Protein AF-A0ABC9SQJ8-F1 (afdb_monomer_lite)

pLDDT: mean 88.91, std 9.29, range [56.34, 96.69]

Organism: NCBI:txid718222

Structure (mmCIF, N/CA/C/O backbone):
data_AF-A0ABC9SQJ8-F1
#
_entry.id   AF-A0ABC9SQJ8-F1
#
loop_
_atom_site.group_PDB
_atom_site.id
_atom_site.type_symbol
_atom_site.label_atom_id
_atom_site.label_alt_id
_atom_site.label_comp_id
_atom_site.label_asym_id
_atom_site.label_entity_id
_atom_site.label_seq_id
_atom_site.pdbx_PDB_ins_code
_atom_site.Cartn_x
_atom_site.Cartn_y
_atom_site.Cartn_z
_atom_site.occupancy
_atom_site.B_iso_or_equiv
_atom_site.auth_seq_id
_atom_site.auth_comp_id
_atom_site.auth_asym_id
_atom_site.auth_atom_id
_atom_site.pdbx_PDB_model_num
ATOM 1 N N . MET A 1 1 ? -26.117 7.576 14.379 1.00 56.34 1 MET A N 1
ATOM 2 C CA . MET A 1 1 ? -24.847 7.991 13.749 1.00 56.34 1 MET A CA 1
ATOM 3 C C . MET A 1 1 ? -24.080 8.801 14.784 1.00 56.34 1 MET A C 1
ATOM 5 O O . MET A 1 1 ? -24.616 9.795 15.253 1.00 56.34 1 MET A O 1
ATOM 9 N N . THR A 1 2 ? -22.917 8.343 15.243 1.00 75.25 2 THR A N 1
ATOM 10 C CA . THR A 1 2 ? -22.109 9.086 16.229 1.00 75.25 2 THR A CA 1
ATOM 11 C C . THR A 1 2 ? -21.369 10.244 15.550 1.00 75.25 2 THR A C 1
ATOM 13 O O . THR A 1 2 ? -21.151 10.219 14.339 1.00 75.25 2 THR A O 1
ATOM 16 N N . ILE A 1 3 ? -20.945 11.259 16.313 1.00 72.06 3 ILE A N 1
ATOM 17 C CA . ILE A 1 3 ? -20.170 12.405 15.787 1.00 72.06 3 ILE A CA 1
ATOM 18 C C . ILE A 1 3 ? -18.918 11.924 15.027 1.00 72.06 3 ILE A C 1
ATOM 20 O O . ILE A 1 3 ? -18.595 12.444 13.960 1.00 72.06 3 ILE A O 1
ATOM 24 N N . GLY A 1 4 ? -18.266 10.863 15.519 1.00 66.56 4 GLY A N 1
ATOM 25 C CA . GLY A 1 4 ? -17.131 10.227 14.844 1.00 66.56 4 GLY A CA 1
ATOM 26 C C . GLY A 1 4 ? -17.480 9.632 13.474 1.00 66.56 4 GLY A C 1
ATOM 27 O O . GLY A 1 4 ? -16.707 9.784 12.531 1.00 66.56 4 GLY A O 1
ATOM 28 N N . GLN A 1 5 ? -18.662 9.027 13.324 1.00 63.41 5 GLN A N 1
ATOM 29 C CA . GLN A 1 5 ? -19.139 8.497 12.039 1.00 63.41 5 GLN A CA 1
ATOM 30 C C . GLN A 1 5 ? -19.461 9.619 11.039 1.00 63.41 5 GLN A C 1
ATOM 32 O O . GLN A 1 5 ? -19.194 9.474 9.846 1.00 63.41 5 GLN A O 1
ATOM 37 N N . LEU A 1 6 ? -19.977 10.758 11.516 1.00 65.69 6 LEU A N 1
ATOM 38 C CA . LEU A 1 6 ? -20.273 11.922 10.676 1.00 65.69 6 LEU A CA 1
ATOM 39 C C . LEU A 1 6 ? -18.986 12.561 10.122 1.00 65.69 6 LEU A C 1
ATOM 41 O O . LEU A 1 6 ? -18.897 12.862 8.935 1.00 65.69 6 LEU A O 1
ATOM 45 N N . LEU A 1 7 ? -17.952 12.699 10.957 1.00 66.12 7 LEU A N 1
ATOM 46 C CA . LEU A 1 7 ? -16.637 13.196 10.531 1.00 66.12 7 LEU A CA 1
ATOM 47 C C . LEU A 1 7 ? -15.931 12.214 9.582 1.00 66.12 7 LEU A C 1
ATOM 49 O O . LEU A 1 7 ? -15.318 12.625 8.594 1.00 66.12 7 LEU A O 1
ATOM 53 N N . ALA A 1 8 ? -16.062 10.908 9.830 1.00 62.94 8 ALA A N 1
ATOM 54 C CA . ALA A 1 8 ? -15.552 9.877 8.931 1.00 62.94 8 ALA A CA 1
ATOM 55 C C . ALA A 1 8 ? -16.243 9.903 7.556 1.00 62.94 8 ALA A C 1
ATOM 57 O O . ALA A 1 8 ? -15.614 9.574 6.547 1.00 62.94 8 ALA A O 1
ATOM 58 N N . HIS A 1 9 ? -17.502 10.347 7.469 1.00 69.62 9 HIS A N 1
ATOM 59 C CA . HIS A 1 9 ? -18.215 10.464 6.196 1.00 69.62 9 HIS A CA 1
ATOM 60 C C . HIS A 1 9 ? -17.482 11.388 5.209 1.00 69.62 9 HIS A C 1
ATOM 62 O O . HIS A 1 9 ? -17.273 11.005 4.057 1.00 69.62 9 HIS A O 1
ATOM 68 N N . PHE A 1 10 ? -16.967 12.525 5.682 1.00 78.00 10 PHE A N 1
ATOM 69 C CA . PHE A 1 10 ? -16.217 13.485 4.860 1.00 78.00 10 PHE A CA 1
ATOM 70 C C . PHE A 1 10 ? -14.729 13.153 4.707 1.00 78.00 10 PHE A C 1
ATOM 72 O O . PHE A 1 10 ? -14.056 13.679 3.817 1.00 78.00 10 PHE A O 1
ATOM 79 N N . LYS A 1 11 ? -14.192 12.264 5.549 1.00 81.06 11 LYS A N 1
ATOM 80 C CA . LYS A 1 11 ? -12.792 11.851 5.457 1.00 81.06 11 LYS A CA 1
ATOM 81 C C . LYS A 1 11 ? -12.547 11.079 4.158 1.00 81.06 11 LYS A C 1
ATOM 83 O O . LYS A 1 11 ? -13.373 10.277 3.711 1.00 81.06 11 LYS A O 1
ATOM 88 N N . ARG A 1 12 ? -11.392 11.312 3.534 1.00 86.81 12 ARG A N 1
ATOM 89 C CA . ARG A 1 12 ? -10.935 10.511 2.391 1.00 86.81 12 ARG A CA 1
ATOM 90 C C . ARG A 1 12 ? -10.252 9.245 2.893 1.00 86.81 12 ARG A C 1
ATOM 92 O O . ARG A 1 12 ? -9.467 9.310 3.834 1.00 86.81 12 ARG A O 1
ATOM 99 N N . LYS A 1 13 ? -10.510 8.126 2.215 1.00 92.81 13 LYS A N 1
ATOM 100 C CA . LYS A 1 13 ? -9.838 6.844 2.466 1.00 92.81 13 LYS A CA 1
ATOM 101 C C . LYS A 1 13 ? -8.306 6.986 2.391 1.00 92.81 13 LYS A C 1
ATOM 103 O O . LYS A 1 13 ? -7.834 7.788 1.567 1.00 92.81 13 LYS A O 1
ATOM 108 N N . PRO A 1 14 ? -7.527 6.249 3.203 1.00 93.38 14 PRO A N 1
ATOM 109 C CA . PRO A 1 14 ? -6.069 6.317 3.183 1.00 93.38 14 PRO A CA 1
ATOM 110 C C . PRO A 1 14 ? -5.520 5.918 1.817 1.00 93.38 14 PRO A C 1
ATOM 112 O O . PRO A 1 14 ? -5.975 4.953 1.215 1.00 93.38 14 PRO A O 1
ATOM 115 N N . HIS A 1 15 ? -4.546 6.666 1.314 1.00 95.44 15 HIS A N 1
ATOM 116 C CA . HIS A 1 15 ? -3.929 6.380 0.024 1.00 95.44 15 HIS A CA 1
ATOM 117 C C . HIS A 1 15 ? -2.744 5.431 0.204 1.00 95.44 15 HIS A C 1
ATOM 119 O O . HIS A 1 15 ? -1.867 5.741 1.010 1.00 95.44 15 HIS A O 1
ATOM 125 N N . VAL A 1 16 ? -2.652 4.361 -0.594 1.00 94.12 16 VAL A N 1
ATOM 126 C CA . VAL A 1 16 ? -1.603 3.321 -0.476 1.00 94.12 16 VAL A CA 1
ATOM 127 C C . VAL A 1 16 ? -0.200 3.923 -0.407 1.00 94.12 16 VAL A C 1
ATOM 129 O O . VAL A 1 16 ? 0.515 3.694 0.560 1.00 94.12 16 VAL A O 1
ATOM 132 N N . ARG A 1 17 ? 0.164 4.798 -1.355 1.00 94.19 17 ARG A N 1
ATOM 133 C CA . ARG A 1 17 ? 1.451 5.521 -1.327 1.00 94.19 17 ARG A CA 1
ATOM 134 C C . ARG A 1 17 ? 1.750 6.231 -0.004 1.00 94.19 17 ARG A C 1
ATOM 136 O O . ARG A 1 17 ? 2.879 6.180 0.465 1.00 94.19 17 ARG A O 1
ATOM 143 N N . ASN A 1 18 ? 0.777 6.948 0.564 1.00 93.06 18 ASN A N 1
ATOM 144 C CA . ASN A 1 18 ? 1.012 7.675 1.813 1.00 93.06 18 ASN A CA 1
ATOM 145 C C . ASN A 1 18 ? 1.232 6.681 2.955 1.00 93.06 18 ASN A C 1
ATOM 147 O O . ASN A 1 18 ? 2.168 6.838 3.723 1.00 93.06 18 ASN A O 1
ATOM 151 N N . VAL A 1 19 ? 0.444 5.607 2.985 1.00 92.69 19 VAL A N 1
ATOM 152 C CA . VAL A 1 19 ? 0.602 4.553 3.982 1.00 92.69 19 VAL A CA 1
ATOM 153 C C . VAL A 1 19 ? 1.964 3.853 3.864 1.00 92.69 19 VAL A C 1
ATOM 155 O O . VAL A 1 19 ? 2.631 3.648 4.873 1.00 92.69 19 VAL A O 1
ATOM 158 N N . LEU A 1 20 ? 2.436 3.564 2.649 1.00 91.31 20 LEU A N 1
ATOM 159 C CA . LEU A 1 20 ? 3.784 3.034 2.411 1.00 91.31 20 LEU A CA 1
ATOM 160 C C . LEU A 1 20 ? 4.879 4.016 2.855 1.00 91.31 20 LEU A C 1
ATOM 162 O O . LEU A 1 20 ? 5.832 3.607 3.518 1.00 91.31 20 LEU A O 1
ATOM 166 N N . LYS A 1 21 ? 4.720 5.307 2.537 1.00 90.50 21 LYS A N 1
ATOM 167 C CA . LYS A 1 21 ? 5.657 6.375 2.915 1.00 90.50 21 LYS A CA 1
ATOM 168 C C . LYS A 1 21 ? 5.792 6.526 4.428 1.00 90.50 21 LYS A C 1
ATOM 170 O O . LYS A 1 21 ? 6.902 6.758 4.903 1.00 90.50 21 LYS A O 1
ATOM 175 N N . ASP A 1 22 ? 4.684 6.400 5.149 1.00 86.38 22 ASP A N 1
ATOM 176 C CA . ASP A 1 22 ? 4.640 6.578 6.599 1.00 86.38 22 ASP A CA 1
ATOM 177 C C . ASP A 1 22 ? 5.227 5.371 7.348 1.00 86.38 22 ASP A C 1
ATOM 179 O O . ASP A 1 22 ? 5.732 5.533 8.454 1.00 86.38 22 ASP A O 1
ATOM 183 N N . ASN A 1 23 ? 5.197 4.173 6.747 1.00 78.56 23 ASN A N 1
ATOM 184 C CA . ASN A 1 23 ? 5.584 2.937 7.431 1.00 78.56 23 ASN A CA 1
ATOM 185 C C . ASN A 1 23 ? 6.949 2.371 7.018 1.00 78.56 23 ASN A C 1
ATOM 187 O O . ASN A 1 23 ? 7.572 1.706 7.841 1.00 78.56 23 ASN A O 1
ATOM 191 N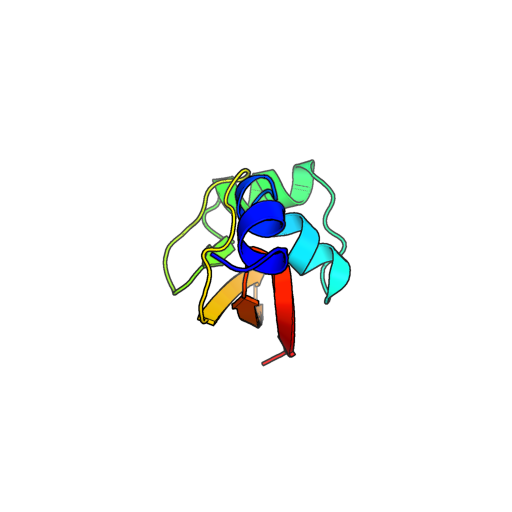 N . TYR A 1 24 ? 7.432 2.584 5.782 1.00 72.94 24 TYR A N 1
ATOM 192 C CA . TYR A 1 24 ? 8.712 1.974 5.375 1.00 72.94 24 TYR A CA 1
ATOM 193 C C . TYR A 1 24 ? 9.343 2.513 4.083 1.00 72.94 24 TYR A C 1
ATOM 195 O O . TYR A 1 24 ? 10.555 2.704 4.000 1.00 72.94 24 TYR A O 1
ATOM 203 N N . LEU A 1 25 ? 8.535 2.755 3.051 1.00 77.88 25 LEU A N 1
ATOM 204 C CA . LEU A 1 25 ? 8.995 3.004 1.684 1.00 77.88 25 LEU A CA 1
ATOM 205 C C . LEU A 1 25 ? 8.731 4.458 1.303 1.00 77.88 25 LEU A C 1
ATOM 207 O O . LEU A 1 25 ? 7.647 4.814 0.838 1.00 77.88 25 LEU A O 1
ATOM 211 N N . LYS A 1 26 ? 9.745 5.314 1.481 1.00 83.75 26 LYS A N 1
ATOM 212 C CA . LYS A 1 26 ? 9.714 6.719 1.041 1.00 83.75 26 LYS A CA 1
ATOM 213 C C . LYS A 1 26 ? 9.839 6.819 -0.481 1.00 83.75 26 LYS A C 1
ATOM 215 O O . LYS A 1 26 ? 10.845 7.283 -1.000 1.00 83.75 26 LYS A O 1
ATOM 220 N N . LEU A 1 27 ? 8.793 6.396 -1.179 1.00 84.75 27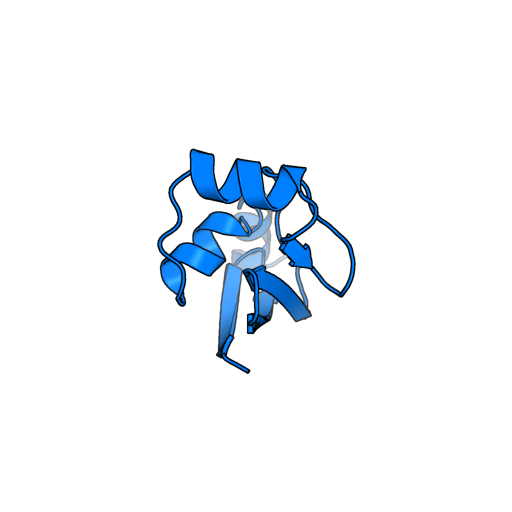 LEU A N 1
ATOM 221 C CA . LEU A 1 27 ? 8.678 6.507 -2.626 1.00 84.75 27 LEU A CA 1
ATOM 222 C C . LEU A 1 27 ? 8.219 7.912 -3.015 1.00 84.75 27 LEU A C 1
ATOM 224 O O . LEU A 1 27 ? 7.283 8.480 -2.436 1.00 84.75 27 LEU A O 1
ATOM 228 N N . THR A 1 28 ? 8.843 8.464 -4.046 1.00 90.88 28 THR A N 1
ATOM 229 C CA . THR A 1 28 ? 8.315 9.628 -4.752 1.00 90.88 28 THR A CA 1
ATOM 230 C C . THR A 1 28 ? 7.008 9.270 -5.463 1.00 90.88 28 THR A C 1
ATOM 232 O O . THR A 1 28 ? 6.659 8.106 -5.673 1.00 90.88 28 THR A O 1
ATOM 235 N N . LYS A 1 29 ? 6.245 10.293 -5.870 1.00 91.12 29 LYS A N 1
ATOM 236 C CA . LYS A 1 29 ? 5.010 10.082 -6.640 1.00 91.12 29 LYS A CA 1
ATOM 237 C C . LYS A 1 29 ? 5.279 9.361 -7.969 1.00 91.12 29 LYS A C 1
ATOM 239 O O . LYS A 1 29 ? 4.441 8.564 -8.373 1.00 91.12 29 LYS A O 1
ATOM 244 N N . ALA A 1 30 ? 6.410 9.649 -8.615 1.00 92.75 30 ALA A N 1
ATOM 245 C CA . ALA A 1 30 ? 6.789 9.044 -9.888 1.00 92.75 30 ALA A CA 1
ATOM 246 C C . ALA A 1 30 ? 7.200 7.576 -9.715 1.00 92.75 30 ALA A C 1
ATOM 248 O O . ALA A 1 30 ? 6.691 6.722 -10.427 1.00 92.75 30 ALA A O 1
ATOM 249 N N . GLU A 1 31 ? 8.038 7.266 -8.721 1.00 91.62 31 GLU A N 1
ATOM 250 C CA . GLU A 1 31 ? 8.447 5.882 -8.441 1.00 91.62 31 GLU A CA 1
ATOM 251 C C . GLU A 1 31 ? 7.252 4.999 -8.084 1.00 91.62 31 GLU A C 1
ATOM 253 O O . GLU A 1 31 ? 7.122 3.898 -8.606 1.00 91.62 31 GLU A O 1
ATOM 258 N N . TYR A 1 32 ? 6.342 5.500 -7.243 1.00 93.06 32 TYR A N 1
ATOM 259 C CA . TYR A 1 32 ? 5.121 4.773 -6.907 1.00 93.06 32 TYR A CA 1
ATOM 260 C C . TYR A 1 32 ? 4.228 4.537 -8.133 1.00 93.06 32 TYR A C 1
ATOM 262 O O . TYR A 1 32 ? 3.702 3.442 -8.295 1.00 93.06 32 TYR A O 1
ATOM 270 N N . ALA A 1 33 ? 4.070 5.542 -9.002 1.00 93.81 33 ALA A N 1
ATOM 271 C CA . ALA A 1 33 ? 3.290 5.387 -10.227 1.00 93.81 33 ALA A CA 1
ATOM 272 C C . ALA A 1 33 ? 3.899 4.320 -11.146 1.00 93.81 33 ALA A C 1
ATOM 274 O O . ALA A 1 33 ? 3.175 3.431 -11.571 1.00 93.81 33 ALA A O 1
ATOM 275 N N . ASN A 1 34 ? 5.220 4.339 -11.348 1.00 94.12 34 ASN A N 1
ATOM 276 C CA . ASN A 1 34 ? 5.911 3.328 -12.153 1.00 94.12 34 ASN A CA 1
ATOM 277 C C . ASN A 1 34 ? 5.728 1.913 -11.580 1.00 94.12 34 ASN A C 1
ATOM 279 O O . ASN A 1 34 ? 5.493 0.976 -12.332 1.00 94.12 34 ASN A O 1
ATOM 283 N N . LEU A 1 35 ? 5.796 1.750 -10.252 1.00 92.88 35 LEU A N 1
ATOM 284 C CA . LEU A 1 35 ? 5.549 0.453 -9.611 1.00 92.88 35 LEU A CA 1
ATOM 285 C C . LEU A 1 35 ? 4.104 -0.026 -9.805 1.00 92.88 35 LEU A C 1
ATOM 287 O O . LEU A 1 35 ? 3.887 -1.216 -10.003 1.00 92.88 35 LEU A O 1
ATOM 291 N N . CYS A 1 36 ? 3.119 0.872 -9.760 1.00 94.31 36 CYS A N 1
ATOM 292 C CA . CYS A 1 36 ? 1.734 0.525 -10.088 1.00 94.31 36 CYS A CA 1
ATOM 293 C C . CYS A 1 36 ? 1.567 0.159 -11.569 1.00 94.31 36 CYS A C 1
ATOM 295 O O . CYS A 1 36 ? 0.888 -0.817 -11.867 1.00 94.31 36 CYS A O 1
ATOM 297 N N . ASP A 1 37 ? 2.195 0.906 -12.480 1.00 94.88 37 ASP A N 1
ATOM 298 C CA . ASP A 1 37 ? 2.111 0.673 -13.928 1.00 94.88 37 ASP A CA 1
ATOM 299 C C . ASP A 1 37 ? 2.770 -0.660 -14.336 1.00 94.88 37 ASP A C 1
ATOM 301 O O . ASP A 1 37 ? 2.345 -1.289 -15.301 1.00 94.88 37 ASP A O 1
ATOM 305 N N . TRP A 1 38 ? 3.773 -1.121 -13.582 1.00 94.31 38 TRP A N 1
ATOM 306 C CA . TRP A 1 38 ? 4.376 -2.455 -13.723 1.00 94.31 38 TRP A CA 1
ATOM 307 C C . TRP A 1 38 ? 3.666 -3.549 -12.918 1.00 94.31 38 TRP A C 1
ATOM 309 O O . TRP A 1 38 ? 4.190 -4.652 -12.812 1.00 94.31 38 TRP A O 1
ATOM 319 N N . GLU A 1 39 ? 2.510 -3.259 -12.315 1.00 94.25 39 GLU A N 1
ATOM 320 C CA . GLU A 1 39 ? 1.752 -4.204 -11.483 1.00 94.25 39 GLU A CA 1
ATOM 321 C C . GLU A 1 39 ? 2.562 -4.777 -10.304 1.00 94.25 39 GLU A C 1
ATOM 323 O O . GLU A 1 39 ? 2.332 -5.892 -9.849 1.00 94.25 39 GLU A O 1
ATOM 328 N N . HIS A 1 40 ? 3.515 -4.013 -9.768 1.00 94.62 40 HIS A N 1
ATOM 329 C CA . HIS A 1 40 ? 4.351 -4.418 -8.634 1.00 94.62 40 HIS A CA 1
ATOM 330 C C . HIS A 1 40 ? 3.759 -4.042 -7.271 1.00 94.62 40 HIS A C 1
ATOM 332 O O . HIS A 1 40 ? 4.317 -4.424 -6.245 1.00 94.62 40 HIS A O 1
ATOM 338 N N . VAL A 1 41 ? 2.672 -3.268 -7.228 1.00 95.06 41 VAL A N 1
ATOM 339 C CA . VAL A 1 41 ? 1.971 -2.924 -5.982 1.00 95.06 41 VAL A CA 1
ATOM 340 C C . VAL A 1 41 ? 0.633 -3.633 -5.969 1.00 95.06 41 VAL A C 1
ATOM 342 O O . VAL A 1 41 ? -0.236 -3.336 -6.791 1.00 95.06 41 VAL A O 1
ATOM 345 N N . HIS A 1 42 ? 0.467 -4.561 -5.037 1.00 96.69 42 HIS A N 1
ATOM 346 C CA . HIS A 1 42 ? -0.772 -5.299 -4.845 1.00 96.69 42 HIS A CA 1
ATOM 347 C C . HIS A 1 42 ? -1.396 -4.937 -3.503 1.00 96.69 42 HIS A C 1
ATOM 349 O O . HIS A 1 42 ? -0.703 -4.669 -2.521 1.00 96.69 42 HIS A O 1
ATOM 355 N N . VAL A 1 43 ? -2.723 -4.944 -3.456 1.00 96.38 43 VAL A N 1
ATOM 356 C CA . VAL A 1 43 ? -3.495 -4.913 -2.216 1.00 96.38 43 VAL A CA 1
ATOM 357 C C . VAL A 1 43 ? -4.389 -6.139 -2.211 1.00 96.38 43 VAL A C 1
ATOM 359 O O . VAL A 1 43 ? -5.153 -6.348 -3.150 1.00 96.38 43 VAL A O 1
ATOM 362 N N . ASN A 1 44 ? -4.282 -6.962 -1.168 1.00 95.75 44 ASN A N 1
ATOM 363 C CA . ASN A 1 44 ? -4.994 -8.235 -1.052 1.00 95.75 44 ASN A CA 1
ATOM 364 C C . ASN A 1 44 ? -4.805 -9.105 -2.312 1.00 95.75 44 ASN A C 1
ATOM 366 O O . ASN A 1 44 ? -5.780 -9.566 -2.904 1.00 95.75 44 ASN A O 1
ATOM 370 N N . MET A 1 45 ? -3.547 -9.284 -2.741 1.00 93.69 45 MET A N 1
ATOM 371 C CA . MET A 1 45 ? -3.147 -10.048 -3.938 1.00 93.69 45 MET A CA 1
ATOM 372 C C . MET A 1 45 ? -3.678 -9.510 -5.280 1.00 93.69 45 MET A C 1
ATOM 374 O O . MET A 1 45 ? -3.577 -10.190 -6.297 1.00 93.69 45 MET A O 1
ATOM 378 N N . THR A 1 46 ? -4.257 -8.307 -5.305 1.00 95.94 46 THR A N 1
ATOM 379 C CA . THR A 1 46 ? -4.775 -7.686 -6.532 1.00 95.94 46 THR A CA 1
ATOM 380 C C . THR A 1 46 ? -3.915 -6.478 -6.899 1.00 95.94 46 THR A C 1
ATOM 382 O O . THR A 1 46 ? -3.707 -5.624 -6.032 1.00 95.94 46 THR A O 1
ATOM 385 N N . PRO A 1 47 ? -3.421 -6.352 -8.146 1.00 96.25 47 PRO A N 1
ATOM 386 C CA . PRO A 1 47 ? -2.670 -5.176 -8.570 1.00 96.25 47 PRO A CA 1
ATOM 387 C C . PRO A 1 47 ? -3.536 -3.919 -8.472 1.00 96.25 47 PRO A C 1
ATOM 389 O O . PRO A 1 47 ? -4.724 -3.930 -8.799 1.00 96.25 47 PRO A O 1
ATOM 392 N N . VAL A 1 48 ? -2.941 -2.823 -8.000 1.00 96.12 48 VAL A N 1
ATOM 393 C CA . VAL A 1 48 ? -3.660 -1.564 -7.788 1.00 96.12 48 VAL A CA 1
ATOM 394 C C . VAL A 1 48 ? -3.103 -0.426 -8.626 1.00 96.12 48 VAL A C 1
ATOM 396 O O . VAL A 1 48 ? -1.910 -0.337 -8.903 1.00 96.12 48 VAL A O 1
ATOM 399 N N . ASN A 1 49 ? -3.986 0.507 -8.975 1.00 95.69 49 ASN A N 1
ATOM 400 C CA . ASN A 1 49 ? -3.597 1.725 -9.670 1.00 95.69 49 ASN A CA 1
ATOM 401 C C . ASN A 1 49 ? -2.945 2.757 -8.72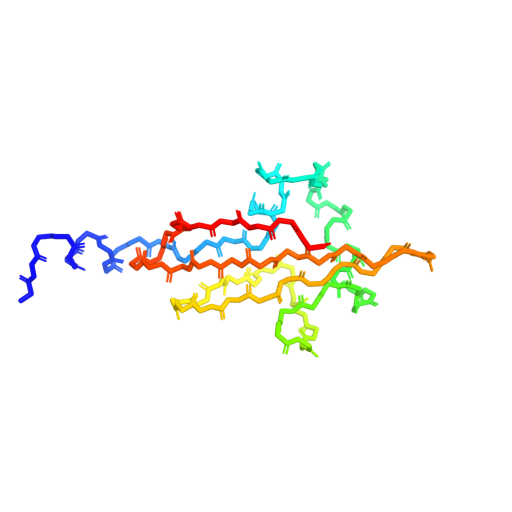5 1.00 95.69 49 ASN A C 1
ATOM 403 O O . ASN A 1 49 ? -3.018 2.686 -7.493 1.00 95.69 49 ASN A O 1
ATOM 407 N N . LYS A 1 50 ? -2.342 3.784 -9.329 1.00 94.06 50 LYS A N 1
ATOM 408 C CA . LYS A 1 50 ? -1.615 4.843 -8.614 1.00 94.06 50 LYS A CA 1
ATOM 409 C C . LYS A 1 50 ? -2.469 5.729 -7.695 1.00 94.06 50 LYS A C 1
ATOM 411 O O . LYS A 1 50 ? -1.903 6.459 -6.887 1.00 94.06 50 LYS A O 1
ATOM 416 N N . ASP A 1 51 ? -3.792 5.699 -7.825 1.00 94.00 51 ASP A N 1
ATOM 417 C CA . ASP A 1 51 ? -4.722 6.515 -7.036 1.00 94.00 51 ASP A CA 1
ATOM 418 C C . ASP A 1 51 ? -5.516 5.668 -6.023 1.00 94.00 51 ASP A C 1
ATOM 420 O O . ASP A 1 51 ? -6.447 6.165 -5.376 1.00 94.00 51 ASP A O 1
ATOM 424 N N . TYR A 1 52 ? -5.142 4.391 -5.866 1.00 95.50 52 TYR A N 1
ATOM 425 C CA . TYR A 1 52 ? -5.852 3.435 -5.032 1.00 95.50 52 TYR A CA 1
ATOM 426 C C . TYR A 1 52 ? -5.836 3.839 -3.558 1.00 95.50 52 TYR A C 1
ATOM 428 O O . TYR A 1 52 ? -4.827 4.275 -2.981 1.00 95.50 52 TYR A O 1
ATOM 436 N N . ARG A 1 53 ? -6.997 3.668 -2.928 1.00 95.69 53 ARG A N 1
ATOM 437 C CA . ARG A 1 53 ? -7.222 3.980 -1.522 1.00 95.69 53 ARG A CA 1
ATOM 438 C C . ARG A 1 53 ? -7.758 2.754 -0.808 1.00 95.69 53 ARG A C 1
ATOM 440 O O . ARG A 1 53 ? -8.604 2.056 -1.348 1.00 95.69 53 ARG A O 1
ATOM 447 N N . LEU A 1 54 ? -7.270 2.543 0.406 1.00 95.19 54 LEU A N 1
ATOM 448 C CA . LEU A 1 54 ? -7.620 1.396 1.232 1.00 95.19 54 LEU A CA 1
ATOM 449 C C . LEU A 1 54 ? -9.054 1.510 1.743 1.00 95.19 54 LEU A C 1
ATOM 451 O O . LEU A 1 54 ? -9.484 2.584 2.184 1.00 95.19 54 LEU A O 1
ATOM 455 N N . ASP A 1 55 ? -9.764 0.392 1.707 1.00 92.81 55 ASP A N 1
ATOM 456 C CA . ASP A 1 55 ? -11.072 0.251 2.329 1.00 92.81 55 ASP A CA 1
ATOM 457 C C . ASP A 1 55 ? -10.944 0.012 3.833 1.00 92.81 55 ASP A C 1
ATOM 459 O O . ASP A 1 55 ? -9.890 -0.399 4.321 1.00 92.81 55 ASP A O 1
ATOM 463 N N . ASP A 1 56 ? -12.024 0.288 4.566 1.00 92.81 56 ASP A N 1
ATOM 464 C CA . ASP A 1 56 ? -12.112 -0.085 5.977 1.00 92.81 56 ASP A CA 1
ATOM 465 C C . ASP A 1 56 ? -12.067 -1.617 6.104 1.00 92.81 56 ASP A C 1
ATOM 467 O O . ASP A 1 56 ? -12.658 -2.339 5.301 1.00 92.81 56 ASP A O 1
ATOM 471 N N . GLY A 1 57 ? -11.364 -2.104 7.122 1.00 94.62 57 GLY A N 1
ATOM 472 C CA . GLY A 1 57 ? -11.031 -3.509 7.312 1.00 94.62 57 GLY A CA 1
ATOM 473 C C . GLY A 1 57 ? -9.531 -3.774 7.205 1.00 94.62 57 GLY A C 1
ATOM 474 O O . GLY A 1 57 ? -8.693 -2.876 7.337 1.00 94.62 57 GLY A O 1
ATOM 475 N N . VAL A 1 58 ? -9.194 -5.044 6.997 1.00 95.81 58 VAL A N 1
ATOM 476 C CA . VAL A 1 58 ? -7.812 -5.508 6.875 1.00 95.81 58 VAL A CA 1
ATOM 477 C C . VAL A 1 58 ? -7.378 -5.451 5.416 1.00 95.81 58 VAL A C 1
ATOM 479 O O . VAL A 1 58 ? -8.052 -5.971 4.530 1.00 95.81 58 VAL A O 1
ATOM 482 N N . ASN A 1 59 ? -6.227 -4.834 5.181 1.00 96.50 59 ASN A N 1
ATOM 483 C CA . ASN A 1 59 ? -5.602 -4.711 3.877 1.00 96.50 59 ASN A CA 1
ATOM 484 C C . ASN A 1 59 ? -4.159 -5.206 3.977 1.00 96.50 59 ASN A C 1
ATOM 486 O O . ASN A 1 59 ? -3.409 -4.770 4.848 1.00 96.50 59 ASN A O 1
ATOM 490 N N . ILE A 1 60 ? -3.755 -6.087 3.070 1.00 96.00 60 ILE A N 1
ATOM 491 C CA . ILE A 1 60 ? -2.372 -6.540 2.940 1.00 96.00 60 ILE A CA 1
ATOM 492 C C . ILE A 1 60 ? -1.792 -5.866 1.706 1.00 96.00 60 ILE A C 1
ATOM 494 O O . ILE A 1 60 ? -2.267 -6.108 0.601 1.00 96.00 60 ILE A O 1
ATOM 498 N N . ILE A 1 61 ? -0.793 -5.010 1.891 1.00 95.38 61 ILE A N 1
ATOM 499 C CA . ILE A 1 61 ? -0.078 -4.361 0.793 1.00 95.38 61 ILE A CA 1
ATOM 500 C C . ILE A 1 61 ? 1.182 -5.161 0.503 1.00 95.38 61 ILE A C 1
ATOM 502 O O . ILE A 1 61 ? 2.004 -5.363 1.393 1.00 95.38 61 ILE A O 1
ATOM 506 N N . GLU A 1 62 ? 1.349 -5.580 -0.742 1.00 95.12 62 GLU A N 1
ATOM 507 C CA . GLU A 1 62 ? 2.532 -6.282 -1.225 1.00 95.12 62 GLU A CA 1
ATOM 508 C C . GLU A 1 62 ? 3.221 -5.410 -2.274 1.00 95.12 62 GLU A C 1
ATOM 510 O O . GLU A 1 62 ? 2.588 -4.938 -3.216 1.00 95.12 62 GLU A O 1
ATOM 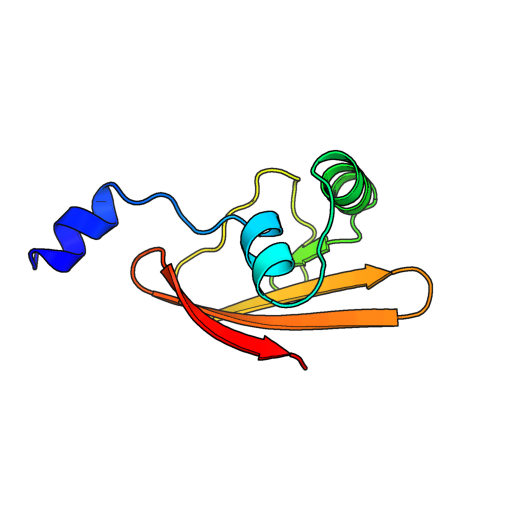515 N N . VAL A 1 63 ? 4.516 -5.152 -2.093 1.00 93.81 63 VAL A N 1
ATOM 516 C CA . VAL A 1 63 ? 5.336 -4.401 -3.048 1.00 93.81 63 VAL A CA 1
ATOM 517 C C . VAL A 1 63 ? 6.466 -5.302 -3.528 1.00 93.81 63 VAL A C 1
ATOM 519 O O . VAL A 1 63 ? 7.351 -5.676 -2.756 1.00 93.81 63 VAL A O 1
ATOM 522 N N . PHE A 1 64 ? 6.432 -5.649 -4.810 1.00 92.00 64 PHE A N 1
ATOM 523 C CA . PHE A 1 64 ? 7.406 -6.510 -5.469 1.00 92.00 64 PHE A CA 1
ATOM 524 C C . PHE A 1 64 ? 8.571 -5.664 -6.002 1.00 92.00 64 PHE A C 1
ATOM 526 O O . PHE A 1 64 ? 8.433 -4.878 -6.938 1.00 92.00 64 PHE A O 1
ATOM 533 N N . CYS A 1 65 ? 9.748 -5.817 -5.398 1.00 82.88 65 CYS A N 1
ATOM 534 C CA . CYS A 1 65 ? 10.947 -5.053 -5.735 1.00 82.88 65 CYS A CA 1
ATOM 535 C C . CYS A 1 65 ? 12.076 -5.994 -6.151 1.00 82.88 65 CYS A C 1
ATOM 537 O O . CYS A 1 65 ? 12.831 -6.454 -5.295 1.00 82.88 65 CYS A O 1
ATOM 539 N N . LYS A 1 66 ? 12.233 -6.219 -7.464 1.00 76.75 66 LYS A N 1
ATOM 540 C CA . LYS A 1 66 ? 13.272 -7.053 -8.111 1.00 76.75 66 LYS A CA 1
ATOM 541 C C . LYS A 1 66 ? 13.398 -8.470 -7.527 1.00 76.75 66 LYS A C 1
ATOM 543 O O . LYS A 1 66 ? 12.927 -9.411 -8.144 1.00 76.75 66 LYS A O 1
ATOM 548 N N . ASN A 1 67 ? 14.012 -8.601 -6.350 1.00 81.19 67 ASN A N 1
ATOM 549 C CA . ASN A 1 67 ? 14.315 -9.869 -5.684 1.00 81.19 67 ASN A CA 1
ATOM 550 C C . ASN A 1 67 ? 13.632 -10.026 -4.316 1.00 81.19 67 ASN A C 1
ATOM 552 O O . ASN A 1 67 ? 13.737 -11.089 -3.717 1.00 81.19 67 ASN A O 1
ATOM 556 N N . ASN A 1 68 ? 12.963 -8.988 -3.806 1.00 84.25 68 ASN A N 1
ATOM 557 C CA . ASN A 1 68 ? 12.325 -9.003 -2.492 1.00 84.25 68 ASN A CA 1
ATOM 558 C C . ASN A 1 68 ? 10.855 -8.608 -2.602 1.00 84.25 68 ASN A C 1
ATOM 560 O O . ASN A 1 68 ? 10.485 -7.750 -3.409 1.00 84.25 68 ASN A O 1
ATOM 564 N N . VAL A 1 69 ? 10.036 -9.201 -1.739 1.00 88.88 69 VAL A N 1
ATOM 565 C CA . VAL A 1 69 ? 8.641 -8.809 -1.549 1.00 88.88 69 VAL A CA 1
ATOM 566 C C . VAL A 1 69 ? 8.534 -8.128 -0.201 1.00 88.88 69 VAL A C 1
ATOM 568 O O . VAL A 1 69 ? 8.885 -8.701 0.826 1.00 88.88 69 VAL A O 1
ATOM 571 N N . PHE A 1 70 ? 8.060 -6.892 -0.213 1.00 90.25 70 PHE A N 1
ATOM 572 C CA . PHE A 1 70 ? 7.711 -6.168 0.996 1.00 90.25 70 PHE A CA 1
ATOM 573 C C . PHE A 1 70 ? 6.227 -6.383 1.278 1.00 90.25 70 PHE A C 1
ATOM 575 O O . PHE A 1 70 ? 5.404 -6.075 0.417 1.00 90.25 70 PHE A O 1
ATOM 582 N N . LYS A 1 71 ? 5.879 -6.892 2.462 1.00 93.56 71 LYS A N 1
ATOM 583 C CA . LYS A 1 71 ? 4.491 -7.140 2.860 1.00 93.56 71 LYS A CA 1
ATOM 584 C C . LYS A 1 71 ? 4.134 -6.316 4.091 1.00 93.56 71 LYS A C 1
ATOM 586 O O . LYS A 1 71 ? 4.806 -6.370 5.114 1.00 93.56 71 LYS A O 1
ATOM 591 N N . LEU A 1 72 ? 3.050 -5.558 3.995 1.00 94.38 72 L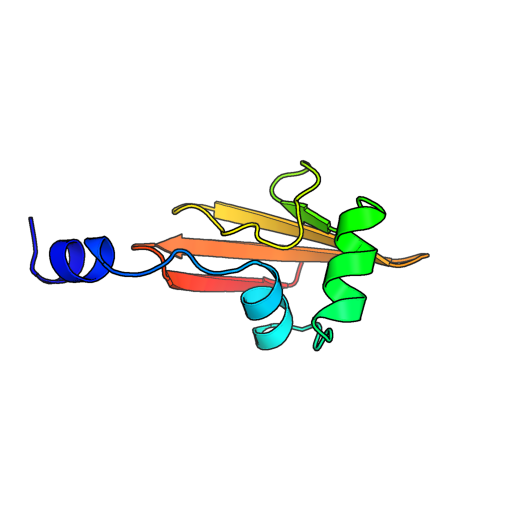EU A N 1
ATOM 592 C CA . LEU A 1 72 ? 2.568 -4.687 5.057 1.00 94.38 72 LEU A CA 1
ATOM 593 C C . LEU A 1 72 ? 1.111 -5.014 5.355 1.00 94.38 72 LEU A C 1
ATOM 595 O O . LEU A 1 72 ? 0.239 -4.849 4.504 1.00 94.38 72 LEU A O 1
ATOM 599 N N . TRP A 1 73 ? 0.847 -5.464 6.575 1.00 95.75 73 TRP A N 1
ATOM 600 C CA . TRP A 1 73 ? -0.503 -5.692 7.067 1.00 95.75 73 TRP A CA 1
ATOM 601 C C . TRP A 1 73 ? -1.051 -4.405 7.673 1.00 95.75 73 TRP A C 1
ATOM 603 O O . TRP A 1 73 ? -0.372 -3.763 8.478 1.00 95.75 73 TRP A O 1
ATOM 613 N N . ILE A 1 74 ? -2.267 -4.015 7.294 1.00 95.25 74 ILE A N 1
ATOM 614 C CA . ILE A 1 74 ? -2.853 -2.726 7.669 1.00 95.25 74 ILE A CA 1
ATOM 615 C C . ILE A 1 74 ? -4.306 -2.889 8.071 1.00 95.25 74 ILE A C 1
ATOM 617 O O . ILE A 1 74 ? -5.119 -3.403 7.308 1.00 95.25 74 ILE A O 1
ATOM 621 N N . GLU A 1 75 ? -4.650 -2.359 9.239 1.00 96.25 75 GLU A N 1
ATOM 622 C CA . GLU A 1 75 ? -6.031 -2.229 9.683 1.00 96.25 75 GLU A CA 1
ATOM 623 C C . GLU A 1 75 ? -6.487 -0.788 9.479 1.00 96.25 75 GLU A C 1
ATOM 625 O O . GLU A 1 75 ? -5.878 0.160 9.991 1.00 96.25 75 GLU A O 1
ATOM 630 N N . VAL A 1 76 ? -7.569 -0.622 8.726 1.00 95.12 76 VAL A N 1
ATOM 631 C CA . VAL A 1 76 ? -8.209 0.667 8.482 1.00 95.12 76 VAL A CA 1
ATOM 632 C C . VAL A 1 76 ? -9.577 0.664 9.150 1.00 95.12 76 VAL A C 1
ATOM 634 O O . VAL A 1 76 ? -10.382 -0.236 8.944 1.00 95.12 76 VAL A O 1
ATOM 637 N N . SER A 1 77 ? -9.859 1.682 9.953 1.00 93.31 77 SER A N 1
ATOM 638 C CA . SER A 1 77 ? -11.168 1.884 10.570 1.00 93.31 77 SER A CA 1
ATOM 639 C C . SER A 1 77 ? -11.558 3.346 10.457 1.00 93.31 77 SER A C 1
ATOM 641 O O . SER A 1 77 ? -10.735 4.238 10.694 1.00 93.31 77 SER A O 1
ATOM 643 N N . ASN A 1 78 ? -12.805 3.613 10.065 1.00 90.31 78 ASN A N 1
ATOM 644 C CA . ASN A 1 78 ? -13.306 4.967 9.838 1.00 90.31 78 ASN A CA 1
ATOM 645 C C . ASN A 1 78 ? -12.365 5.777 8.923 1.00 90.31 78 ASN A C 1
ATOM 647 O O . ASN A 1 78 ? -11.982 6.914 9.233 1.00 90.31 78 ASN A O 1
ATOM 651 N N . LYS A 1 79 ? -11.940 5.167 7.808 1.00 90.19 79 LYS A N 1
ATOM 652 C CA . LYS A 1 79 ? -11.048 5.742 6.790 1.00 90.19 79 LYS A CA 1
ATOM 653 C C . LYS A 1 79 ? -9.706 6.230 7.343 1.00 90.19 79 LYS A C 1
ATOM 655 O O . LYS A 1 79 ? -9.134 7.207 6.851 1.00 90.19 79 LYS A O 1
ATOM 660 N N . SER A 1 80 ? -9.215 5.579 8.390 1.00 90.56 80 SER A N 1
ATOM 661 C CA . SER A 1 80 ? -7.968 5.914 9.076 1.00 90.56 80 SER A CA 1
ATOM 662 C C . SER A 1 80 ? -7.184 4.641 9.338 1.00 90.56 80 SER A C 1
ATOM 664 O O . SER A 1 80 ? -7.768 3.655 9.773 1.00 90.56 80 SER A O 1
ATOM 666 N N . VAL A 1 81 ? -5.873 4.659 9.099 1.00 92.56 81 VAL A N 1
ATOM 667 C CA . VAL A 1 81 ? -5.011 3.550 9.521 1.00 92.56 81 VAL A CA 1
ATOM 668 C C . VAL A 1 81 ? -4.965 3.549 11.045 1.00 92.56 81 VAL A C 1
ATOM 670 O O . VAL A 1 81 ? -4.576 4.552 11.642 1.00 92.56 81 VAL A O 1
ATOM 673 N N . VAL A 1 82 ? -5.404 2.453 11.661 1.00 94.00 82 VAL A N 1
ATOM 674 C CA . VAL A 1 82 ? -5.393 2.280 13.122 1.00 94.00 82 VAL A CA 1
ATOM 675 C C . VAL A 1 82 ? -4.262 1.370 13.580 1.00 94.00 82 VAL A C 1
ATOM 677 O O . VAL A 1 82 ? -3.775 1.531 14.697 1.00 94.00 82 VAL A O 1
ATOM 680 N N . ARG A 1 83 ? -3.818 0.445 12.722 1.00 92.88 83 ARG A N 1
ATOM 681 C CA . ARG A 1 83 ? -2.667 -0.428 12.967 1.00 92.88 83 ARG A CA 1
ATOM 682 C C . ARG A 1 83 ? -1.931 -0.730 11.672 1.00 92.88 83 ARG A C 1
ATOM 684 O O . ARG A 1 83 ? -2.546 -0.824 10.609 1.00 92.88 83 ARG A O 1
ATOM 691 N N . SER A 1 84 ? -0.628 -0.926 11.788 1.00 92.56 84 SER A N 1
ATO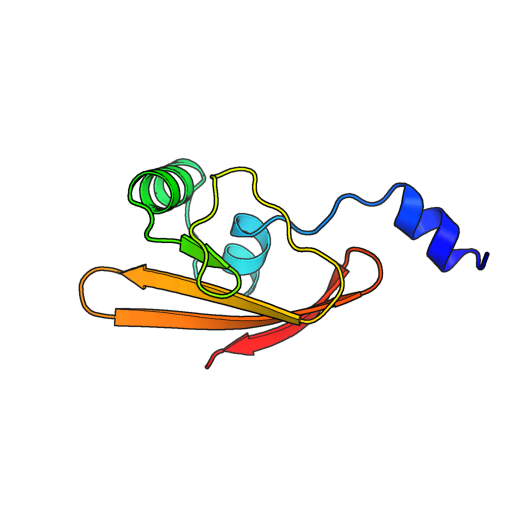M 692 C CA . SER A 1 84 ? 0.240 -1.379 10.710 1.00 92.56 84 SER A CA 1
ATOM 693 C C . SER A 1 84 ? 1.313 -2.304 11.276 1.00 92.56 84 SER A C 1
ATOM 695 O O . SER A 1 84 ? 1.874 -2.036 12.338 1.00 92.56 84 SER A O 1
ATOM 697 N N . TYR A 1 85 ? 1.586 -3.399 10.569 1.00 92.00 85 TYR A N 1
ATOM 698 C CA . TYR A 1 85 ? 2.627 -4.358 10.926 1.00 92.00 85 TYR A CA 1
ATOM 699 C C . TYR A 1 85 ? 3.408 -4.760 9.682 1.00 92.00 85 TYR A C 1
ATOM 701 O O . TYR A 1 85 ? 2.826 -5.181 8.680 1.00 92.00 85 TYR A O 1
ATOM 709 N N . LEU A 1 86 ? 4.728 -4.620 9.764 1.00 89.25 86 LEU A N 1
ATOM 710 C CA . LEU A 1 86 ? 5.643 -5.153 8.766 1.00 89.25 86 LEU A CA 1
ATOM 711 C C . LEU A 1 86 ? 5.745 -6.671 8.948 1.00 89.25 86 LEU A C 1
ATOM 713 O O . LEU A 1 86 ? 5.993 -7.120 10.069 1.00 89.25 86 LEU A O 1
ATOM 717 N N . MET A 1 87 ? 5.529 -7.423 7.868 1.00 84.25 87 MET A N 1
ATOM 718 C CA . MET A 1 87 ? 5.624 -8.886 7.842 1.00 84.25 87 MET A CA 1
ATOM 719 C C . MET A 1 87 ? 6.912 -9.354 7.177 1.00 84.25 87 MET A C 1
ATOM 721 O O . MET A 1 87 ? 7.347 -8.689 6.208 1.00 84.25 87 MET A O 1
#

Radius of gyration: 13.39 Å; chains: 1; bounding box: 39×24×30 Å

Secondary structure (DSSP, 8-state):
--HHHHHHHHSPPPBHHHHHHHHT----HHHHHHHHHTT-EEETTEE--TT-BPPSEEEEEEEEETTEEEEEEEEEETTEEEEEEE-

Sequence (87 aa):
MTIGQLLAHFKRKPHVRNVLKDNYLKLTKAEYANLCDWEHVHVNMTPVNKDYRLDDGVNIIEVFCKNNVFKLWIEVSNKSVVRSYLM

Foldseek 3Di:
DDPLLVVLVPDDAAFPQVVCCVPPDVDDLVRLQVQLVVQQWDKPNHRDHSRDGDDAAWIWIWGHDPPDIWIKIFHADSSHTPDIDTD